Protein AF-A0A2M8P9N6-F1 (afdb_monomer)

Secondary structure (DSSP, 8-state):
----GGGGGGGSS---GGGS-SS--S---EEE-HHHHHHTT-S--EEE-GGGSTTSSTHHHHHHHHHHHHHHTT--EEEEE-SSHHHHHHHHHHHHTTPEEEEEEETTS-HHHHHHHHHTT-EEEEESS-HHHHHHHHHHHHHHTTPEE--TTTSTT-

InterPro domains:
  IPR001926 Tryptophan synthase beta chain-like, PALP domain [PF00291] (23-157)
  IPR036052 Tryptophan synthase beta chain-like, PALP domain superfamily [G3DSA:3.40.50.1100] (11-157)
  IPR036052 Tryptophan synthase beta chain-like, PALP domain superfamily [G3DSA:3.40.50.1100] (58-154)
  IPR036052 Tryptophan synthase beta chain-like, PALP domain superfamily [SSF53686] (4-157)
  IPR050147 Serine/Threonine Dehydratase [PTHR48078] (27-149)

pLDDT: mean 95.54, std 5.36, range [47.97, 98.62]

Solvent-accessible surface area (backbone atoms only — not comparable to full-atom values): 8585 Å² total; per-residue (Å²): 142,76,80,31,53,67,79,47,22,95,81,41,100,64,59,65,70,90,35,54,57,82,68,71,34,53,70,50,56,75,43,79,35,64,72,60,13,58,77,69,76,40,96,70,40,71,44,76,42,37,55,70,21,87,73,48,33,64,41,34,57,31,28,43,52,50,48,20,48,34,52,73,71,67,50,62,37,38,31,31,47,42,72,47,62,63,36,36,14,34,14,48,47,25,46,67,68,75,37,45,24,44,32,22,26,32,60,86,56,62,64,76,50,52,49,57,25,48,74,36,65,26,48,74,45,70,29,94,58,48,65,67,53,16,38,50,50,38,51,51,49,19,66,76,69,67,30,46,59,55,36,71,90,75,23,96,61,84

Mean predicted aligned error: 3.25 Å

Nearest PDB structures (foldseek):
  3aey-assembly1_B  TM=8.656E-01  e=3.933E-11  Thermus thermophilus HB8
  8y1j-assembly1_B-2  TM=9.087E-01  e=1.475E-09  Pseudomonas aeruginosa PAO1
  8y1j-assembly1_A-2  TM=8.590E-01  e=4.740E-09  Pseudomonas aeruginosa PAO1
  8zlv-assembly1_A  TM=8.859E-01  e=1.054E-08  Escherichia coli K-12
  8zkv-assembly1_D  TM=8.383E-01  e=1.523E-08  Escherichia coli K-12

Organism: NCBI:txid2364210

Sequence (158 aa):
SGWSMWRYAPLLPVSDSTYFPPLHVGWTPLIAAPRLAQRLGLRALWLKDDSRNPTGSLKDRASAMVVARAQQLGVKVITTASTGNAAAALAGLCASVGMKAVIFVPAKAPSAKIAQLLVYGATVLLVDGTYDDAYALSLQASAEYNWYCRNTGMNPYT

Radius of gyration: 17.2 Å; Cα contacts (8 Å, |Δi|>4): 281; chains: 1; bounding box: 45×27×49 Å

Foldseek 3Di:
DDDAPLVCLVVAPHNDPVLFQPFRHHPADWAWDVVVCVVVVHPTDTDRQNLPGPLGHNLLQLLRSLSSVCVVVVAQEEEEEDLDPNLLSNLQSCLSVVGEYEYQYAQPRDPVSVVSSVVSVHHYDHDPDDSVSSHVVRVVCCVVVVHHYSYPVPDPSD

Structure (mmCIF, N/CA/C/O backbone):
data_AF-A0A2M8P9N6-F1
#
_entry.id   AF-A0A2M8P9N6-F1
#
loop_
_atom_site.group_PDB
_atom_site.id
_atom_site.type_symbol
_atom_site.label_atom_id
_atom_site.label_alt_id
_atom_site.label_comp_id
_atom_site.label_asym_id
_atom_site.label_entity_id
_atom_site.label_seq_id
_atom_site.pdbx_PDB_ins_code
_atom_site.Cartn_x
_atom_site.Cartn_y
_atom_site.Cartn_z
_atom_site.occupancy
_atom_site.B_iso_or_equiv
_atom_site.auth_seq_id
_atom_site.auth_comp_id
_atom_site.auth_asym_id
_atom_site.auth_atom_id
_atom_site.pdbx_PDB_model_num
ATOM 1 N N . SER A 1 1 ? 8.645 14.765 16.284 1.00 47.97 1 SER A N 1
ATOM 2 C CA . SER A 1 1 ? 8.167 14.111 17.520 1.00 47.97 1 SER A CA 1
ATOM 3 C C . SER A 1 1 ? 6.716 13.692 17.331 1.00 47.97 1 SER A C 1
ATOM 5 O O . SER A 1 1 ? 5.823 14.524 17.327 1.00 47.97 1 SER A O 1
ATOM 7 N N . GLY A 1 2 ? 6.470 12.406 17.097 1.00 65.62 2 GLY A N 1
ATOM 8 C CA . GLY A 1 2 ? 5.122 11.853 16.973 1.00 65.62 2 GLY A CA 1
ATOM 9 C C . GLY A 1 2 ? 5.216 10.338 16.867 1.00 65.62 2 GLY A C 1
ATOM 10 O O . GLY A 1 2 ? 6.038 9.830 16.110 1.00 65.62 2 GLY A O 1
ATOM 11 N N . TRP A 1 3 ? 4.431 9.618 17.660 1.00 84.88 3 TRP A N 1
ATOM 12 C CA . TRP A 1 3 ? 4.351 8.164 17.569 1.00 84.88 3 TRP A CA 1
ATOM 13 C C . TRP A 1 3 ? 3.749 7.797 16.214 1.00 84.88 3 TRP A C 1
ATOM 15 O O . TRP A 1 3 ? 2.675 8.276 15.903 1.00 84.88 3 TRP A O 1
ATOM 25 N N . SER A 1 4 ? 4.423 6.976 15.417 1.00 94.19 4 SER A N 1
ATOM 26 C CA . SER A 1 4 ? 3.928 6.423 14.147 1.00 94.19 4 SER A CA 1
ATOM 27 C C . SER A 1 4 ? 4.105 4.902 14.174 1.00 94.19 4 SER A C 1
ATOM 29 O O . SER A 1 4 ? 4.477 4.341 15.207 1.00 94.19 4 SER A O 1
ATOM 31 N N . MET A 1 5 ? 3.875 4.198 13.065 1.00 95.94 5 MET A N 1
ATOM 32 C CA . MET A 1 5 ? 4.214 2.775 12.973 1.00 95.94 5 MET A CA 1
ATOM 33 C C . MET A 1 5 ? 5.710 2.503 13.204 1.00 95.94 5 MET A C 1
ATOM 35 O O . MET A 1 5 ? 6.061 1.436 13.702 1.00 95.94 5 MET A O 1
ATOM 39 N N . TRP A 1 6 ? 6.577 3.488 12.947 1.00 95.69 6 TRP A N 1
ATOM 40 C CA . TRP A 1 6 ? 8.030 3.375 13.109 1.00 95.69 6 TRP A CA 1
ATOM 41 C C . TRP A 1 6 ? 8.484 3.237 14.564 1.00 95.69 6 TRP A C 1
ATOM 43 O O . TRP A 1 6 ? 9.616 2.838 14.814 1.00 95.69 6 TRP A O 1
ATOM 53 N N . ARG A 1 7 ? 7.597 3.447 15.548 1.00 94.19 7 ARG A N 1
ATOM 54 C CA . ARG A 1 7 ? 7.876 3.078 16.950 1.00 94.19 7 ARG A CA 1
ATOM 55 C C . ARG A 1 7 ? 8.205 1.590 17.123 1.00 94.19 7 ARG A C 1
ATOM 57 O O . ARG A 1 7 ? 8.780 1.208 18.134 1.00 94.19 7 ARG A O 1
ATOM 64 N N . TYR A 1 8 ? 7.780 0.763 16.168 1.00 94.56 8 TYR A N 1
ATOM 65 C CA . TYR A 1 8 ? 8.022 -0.673 16.142 1.00 94.56 8 TYR A CA 1
ATOM 66 C C . TYR A 1 8 ? 9.228 -1.046 15.268 1.00 94.56 8 TYR A C 1
ATOM 68 O O . TYR A 1 8 ? 9.412 -2.226 15.008 1.00 94.56 8 TYR A O 1
ATOM 76 N N . ALA A 1 9 ? 10.060 -0.086 14.839 1.00 94.94 9 ALA A N 1
ATOM 77 C CA . ALA A 1 9 ? 11.242 -0.332 14.003 1.00 94.94 9 ALA A CA 1
ATOM 78 C C . ALA A 1 9 ? 12.142 -1.494 14.478 1.00 94.94 9 ALA A C 1
ATOM 80 O O . ALA A 1 9 ? 12.552 -2.274 13.623 1.00 94.94 9 ALA A O 1
ATOM 81 N N . PRO A 1 10 ? 12.389 -1.711 15.791 1.00 94.44 10 PRO A N 1
ATOM 82 C CA . PRO A 1 10 ? 13.165 -2.870 16.253 1.00 94.44 10 PRO A CA 1
ATOM 83 C C . PRO A 1 10 ? 12.545 -4.241 15.932 1.00 94.44 10 PRO A C 1
ATOM 85 O O . PRO A 1 10 ? 13.235 -5.250 15.995 1.00 94.44 10 PRO A O 1
ATOM 88 N N . LEU A 1 11 ? 11.247 -4.286 15.621 1.00 94.56 11 LEU A N 1
ATOM 89 C CA . LEU A 1 11 ? 10.500 -5.495 15.258 1.00 94.56 11 LEU A CA 1
ATOM 90 C C . LEU A 1 11 ? 10.228 -5.586 13.750 1.00 94.56 11 LEU A C 1
ATOM 92 O O . LEU A 1 11 ? 9.593 -6.539 13.300 1.00 94.56 11 LEU A O 1
ATOM 96 N N . LEU A 1 12 ? 10.638 -4.580 12.972 1.00 94.81 12 LEU A N 1
ATOM 97 C CA . LEU A 1 12 ? 10.346 -4.487 11.547 1.00 94.81 12 LEU A CA 1
ATOM 98 C C . LEU A 1 12 ? 11.583 -4.857 10.709 1.00 94.81 12 LEU A C 1
ATOM 100 O O . LEU A 1 12 ? 12.708 -4.574 11.113 1.00 94.81 12 LEU A O 1
ATOM 104 N N . PRO A 1 13 ? 11.396 -5.425 9.501 1.00 92.25 13 PRO A N 1
ATOM 105 C CA . PRO A 1 13 ? 12.497 -5.797 8.601 1.00 92.25 13 PRO A CA 1
ATOM 106 C C . PRO A 1 13 ? 13.375 -4.633 8.113 1.00 92.25 13 PRO A C 1
ATOM 108 O O . PRO A 1 13 ? 14.449 -4.864 7.563 1.00 92.25 13 PRO A O 1
ATOM 111 N N . VAL A 1 14 ? 12.911 -3.391 8.280 1.00 94.44 14 VAL A N 1
ATOM 112 C CA . VAL A 1 14 ? 13.670 -2.168 8.001 1.00 94.44 14 VAL A CA 1
ATOM 113 C C . VAL A 1 14 ? 13.697 -1.351 9.288 1.00 94.44 14 VAL A C 1
ATOM 115 O O . VAL A 1 14 ? 12.660 -0.843 9.717 1.00 94.44 14 VAL A O 1
ATOM 118 N N . SER A 1 15 ? 14.869 -1.261 9.914 1.00 91.12 15 SER A N 1
ATOM 119 C CA . SER A 1 15 ? 15.071 -0.579 11.200 1.00 91.12 15 SER A CA 1
ATOM 120 C C . SER A 1 15 ? 15.825 0.748 11.081 1.00 91.12 15 SER A C 1
ATOM 122 O O . SER A 1 15 ? 15.718 1.585 11.977 1.00 91.12 15 SER A O 1
ATOM 124 N N . ASP A 1 16 ? 16.550 0.959 9.980 1.00 94.88 16 ASP A N 1
ATOM 125 C CA . ASP A 1 16 ? 17.257 2.206 9.688 1.00 94.88 16 ASP A CA 1
ATOM 126 C C . ASP A 1 16 ? 16.264 3.293 9.252 1.00 94.88 16 ASP A C 1
ATOM 128 O O . ASP A 1 16 ? 15.568 3.168 8.239 1.00 94.88 16 ASP A O 1
ATOM 132 N N . SER A 1 17 ? 16.203 4.364 10.044 1.00 94.88 17 SER A N 1
ATOM 133 C CA . SER A 1 17 ? 15.244 5.451 9.878 1.00 94.88 17 SER A CA 1
ATOM 134 C C . SER A 1 17 ? 15.501 6.330 8.660 1.00 94.88 17 SER A C 1
ATOM 136 O O . SER A 1 17 ? 14.590 7.049 8.249 1.00 94.88 17 SER A O 1
ATOM 138 N N . THR A 1 18 ? 16.685 6.254 8.045 1.00 96.50 18 THR A N 1
ATOM 139 C CA . THR A 1 18 ? 16.989 6.977 6.799 1.00 96.50 18 THR A CA 1
ATOM 140 C C . THR A 1 18 ? 16.084 6.553 5.640 1.00 96.50 18 THR A C 1
ATOM 142 O O . THR A 1 18 ? 15.840 7.346 4.733 1.00 96.50 18 THR A O 1
ATOM 145 N N . TYR A 1 19 ? 15.522 5.340 5.694 1.00 97.00 19 TYR A N 1
ATOM 146 C CA . TYR A 1 19 ? 14.620 4.806 4.672 1.00 97.00 19 TYR A CA 1
ATOM 147 C C . TYR A 1 19 ? 13.135 4.993 4.989 1.00 97.00 19 TYR A C 1
ATOM 149 O O . TYR A 1 19 ? 12.291 4.548 4.210 1.00 97.00 19 TYR A O 1
ATOM 157 N N . PHE A 1 20 ? 12.770 5.604 6.117 1.00 96.56 20 PHE A N 1
ATOM 158 C CA . PHE A 1 20 ? 11.362 5.753 6.482 1.00 96.56 20 PHE A CA 1
ATOM 159 C C . PHE A 1 20 ? 10.712 6.875 5.658 1.00 96.56 20 PHE A C 1
ATOM 161 O O . PHE A 1 20 ? 11.180 8.013 5.709 1.00 96.56 20 PHE A O 1
ATOM 168 N N . PRO A 1 21 ? 9.613 6.604 4.925 1.00 96.38 21 PRO A N 1
ATOM 169 C CA . PRO A 1 21 ? 8.810 7.655 4.316 1.00 96.38 21 PRO A CA 1
ATOM 170 C C . PRO A 1 21 ? 8.395 8.720 5.343 1.00 96.38 21 PRO A C 1
ATOM 172 O O . PRO A 1 21 ? 8.054 8.372 6.480 1.00 96.38 21 PRO A O 1
ATOM 175 N N . PRO A 1 22 ? 8.352 10.006 4.952 1.00 95.62 22 PRO A N 1
ATOM 176 C CA . PRO A 1 22 ? 8.091 11.110 5.876 1.00 95.62 22 PRO A CA 1
ATOM 177 C C . PRO A 1 22 ? 6.626 11.192 6.333 1.00 95.62 22 PRO A C 1
ATOM 179 O O . PRO A 1 22 ? 6.310 11.932 7.266 1.00 95.62 22 PRO A O 1
ATOM 182 N N . LEU A 1 23 ? 5.712 10.458 5.687 1.00 95.75 23 LEU A N 1
ATOM 183 C CA . LEU A 1 23 ? 4.293 10.473 6.033 1.00 95.75 23 LEU A CA 1
ATOM 184 C C . LEU A 1 23 ? 4.031 9.817 7.393 1.00 95.75 23 LEU A C 1
ATOM 186 O O . LEU A 1 23 ? 4.584 8.769 7.736 1.00 95.75 23 LEU A O 1
ATOM 190 N N . HIS A 1 24 ? 3.111 10.408 8.154 1.00 95.38 24 HIS A N 1
ATOM 191 C CA . HIS A 1 24 ? 2.714 9.892 9.458 1.00 95.38 24 HIS A CA 1
ATOM 192 C C . HIS A 1 24 ? 1.761 8.698 9.315 1.00 95.38 24 HIS A C 1
ATOM 194 O O . HIS A 1 24 ? 0.543 8.831 9.402 1.00 95.38 24 HIS A O 1
ATOM 200 N N . VAL A 1 25 ? 2.327 7.518 9.072 1.00 97.50 25 VAL A N 1
ATOM 201 C CA . VAL A 1 25 ? 1.568 6.269 8.962 1.00 97.50 25 VAL A CA 1
ATOM 202 C C . VAL A 1 25 ? 1.449 5.597 10.323 1.00 97.50 25 VAL A C 1
ATOM 204 O O . VAL A 1 25 ? 2.430 5.435 11.048 1.00 97.50 25 VAL A O 1
ATOM 207 N N . GLY A 1 26 ? 0.254 5.126 10.659 1.00 96.94 26 GLY A N 1
ATOM 208 C CA . GLY A 1 26 ? -0.023 4.441 11.910 1.00 96.94 26 GLY A CA 1
ATOM 209 C C . GLY A 1 26 ? -0.377 5.385 13.055 1.00 96.94 26 GLY A C 1
ATOM 210 O O . GLY A 1 26 ? -0.830 6.499 12.843 1.00 96.94 26 GLY A O 1
ATOM 211 N N . TRP A 1 27 ? -0.278 4.867 14.285 1.00 95.94 27 TRP A N 1
ATOM 212 C CA . TRP A 1 27 ? -0.726 5.561 15.507 1.00 95.94 27 TRP A CA 1
ATOM 213 C C . TRP A 1 27 ? -2.149 6.152 15.448 1.00 95.94 27 TRP A C 1
ATOM 215 O O . TRP A 1 27 ? -2.499 7.109 16.130 1.00 95.94 27 TRP A O 1
ATOM 225 N N . THR A 1 28 ? -3.002 5.524 14.647 1.00 96.75 28 THR A N 1
ATOM 226 C CA . THR A 1 28 ? -4.390 5.928 14.449 1.00 96.75 28 THR A CA 1
ATOM 227 C C . THR A 1 28 ? -5.242 5.738 15.710 1.00 96.75 28 THR A C 1
ATOM 229 O O . THR A 1 28 ? -4.919 4.879 16.542 1.00 96.75 28 THR A O 1
ATOM 232 N N . PRO A 1 29 ? -6.345 6.488 15.868 1.00 96.62 29 PRO A N 1
ATOM 233 C CA . PRO A 1 29 ? -7.183 6.423 17.062 1.00 96.62 29 PRO A CA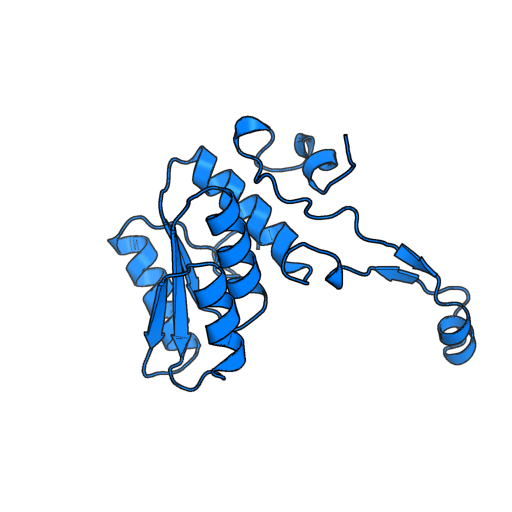 1
ATOM 234 C C . PRO A 1 29 ? -7.750 5.027 17.353 1.00 96.62 29 PRO A C 1
ATOM 236 O O . PRO A 1 29 ? -8.057 4.250 16.445 1.00 96.62 29 PRO A O 1
ATOM 239 N N . LEU A 1 30 ? -7.931 4.736 18.643 1.00 97.44 30 LEU A N 1
ATOM 240 C CA . LEU A 1 30 ? -8.752 3.632 19.135 1.00 97.44 30 LEU A CA 1
ATOM 241 C C . LEU A 1 30 ? -9.957 4.233 19.866 1.00 97.44 30 LEU A C 1
ATOM 243 O O . LEU A 1 30 ? -9.819 4.772 20.961 1.00 97.44 30 LEU A O 1
ATOM 247 N N . ILE A 1 31 ? -11.126 4.195 19.233 1.00 98.12 31 ILE A N 1
ATOM 248 C CA . ILE A 1 31 ? -12.314 4.948 19.648 1.00 98.12 31 ILE A CA 1
ATOM 249 C C . ILE A 1 31 ? -13.270 4.012 20.383 1.00 98.12 31 ILE A C 1
ATOM 251 O O . ILE A 1 31 ? -13.706 3.013 19.818 1.00 98.12 31 ILE A O 1
ATOM 255 N N . ALA A 1 32 ? -13.619 4.324 21.631 1.00 98.31 32 ALA A N 1
ATOM 256 C CA . ALA A 1 32 ? -14.632 3.565 22.361 1.00 98.31 32 ALA A CA 1
ATOM 257 C C . ALA A 1 32 ? -16.022 3.750 21.724 1.00 98.31 32 ALA A C 1
ATOM 259 O O . ALA A 1 32 ? -16.428 4.873 21.425 1.00 98.31 32 ALA A O 1
ATOM 260 N N . ALA A 1 33 ? -16.773 2.657 21.556 1.00 98.38 33 ALA A N 1
ATOM 261 C CA . ALA A 1 33 ? -18.094 2.649 20.922 1.00 98.38 33 ALA A CA 1
ATOM 262 C C . ALA A 1 33 ? -19.197 2.127 21.872 1.00 98.38 33 ALA A C 1
ATOM 264 O O . ALA A 1 33 ? -19.842 1.117 21.574 1.00 98.38 33 ALA A O 1
ATOM 265 N N . PRO A 1 34 ? -19.462 2.799 23.013 1.00 98.31 34 PRO A N 1
ATOM 266 C CA . PRO A 1 34 ? -20.339 2.278 24.068 1.00 98.31 34 PRO A CA 1
ATOM 267 C C . PRO A 1 34 ? -21.794 2.080 23.619 1.00 98.31 34 PRO A C 1
ATOM 269 O O . PRO A 1 34 ? -22.411 1.078 23.966 1.00 98.31 34 PRO A O 1
ATOM 272 N N . ARG A 1 35 ? -22.336 2.981 22.785 1.00 98.31 35 ARG A N 1
ATOM 273 C CA . ARG A 1 35 ? -23.709 2.851 22.254 1.00 98.31 35 ARG A CA 1
ATOM 274 C C . ARG A 1 35 ? -23.872 1.611 21.372 1.00 98.31 35 ARG A C 1
ATOM 276 O O . ARG A 1 35 ? -24.909 0.959 21.410 1.00 98.31 35 ARG A O 1
ATOM 283 N N . LEU A 1 36 ? -22.855 1.288 20.571 1.00 98.00 36 LEU A N 1
ATOM 284 C CA . LEU A 1 36 ? -22.869 0.094 19.728 1.00 98.00 36 LEU A CA 1
ATOM 285 C C . LEU A 1 36 ? -22.624 -1.170 20.562 1.00 98.00 36 LEU A C 1
ATOM 287 O O . LEU A 1 36 ? -23.302 -2.166 20.339 1.00 98.00 36 LEU A O 1
ATOM 291 N N . ALA A 1 37 ? -21.738 -1.106 21.563 1.00 98.56 37 ALA A N 1
ATOM 292 C CA . ALA A 1 37 ? -21.529 -2.196 22.515 1.00 98.56 37 ALA A CA 1
ATOM 293 C C . ALA A 1 37 ? -22.842 -2.592 23.212 1.00 98.56 37 ALA A C 1
ATOM 295 O O . ALA A 1 37 ? -23.218 -3.760 23.178 1.00 98.56 37 ALA A O 1
ATOM 296 N N . GLN A 1 38 ? -23.587 -1.611 23.737 1.00 98.38 38 GLN A N 1
ATOM 297 C CA . GLN A 1 38 ? -24.886 -1.835 24.376 1.00 98.38 38 GLN A CA 1
ATOM 298 C C . GLN A 1 38 ? -25.893 -2.489 23.422 1.00 98.38 38 GLN A C 1
ATOM 300 O O . GLN A 1 38 ? -26.534 -3.471 23.785 1.00 98.38 38 GLN A O 1
ATOM 305 N N . ARG A 1 39 ? -26.010 -1.982 22.186 1.00 98.44 39 ARG A N 1
ATOM 306 C CA . ARG A 1 39 ? -26.923 -2.541 21.172 1.00 98.44 39 ARG A CA 1
ATOM 307 C C . ARG A 1 39 ? -26.602 -3.989 20.794 1.00 98.44 39 ARG A C 1
ATOM 309 O O . ARG A 1 39 ? -27.509 -4.707 20.395 1.00 98.44 39 ARG A O 1
ATOM 316 N N . LEU A 1 40 ? -25.337 -4.392 20.887 1.00 98.31 40 LEU A N 1
ATOM 317 C CA . LEU A 1 40 ? -24.869 -5.742 20.561 1.00 98.31 40 LEU A CA 1
ATOM 318 C C . LEU A 1 40 ? -24.776 -6.666 21.789 1.00 98.31 40 LEU A C 1
ATOM 320 O O . LEU A 1 40 ? -24.351 -7.807 21.644 1.00 98.31 40 LEU A O 1
ATOM 324 N N . GLY A 1 41 ? -25.123 -6.192 22.993 1.00 98.31 41 GLY A N 1
ATOM 325 C CA . GLY A 1 41 ? -24.969 -6.965 24.233 1.00 98.31 41 GLY A CA 1
ATOM 326 C C . GLY A 1 41 ? -23.509 -7.220 24.636 1.00 98.31 41 GLY A C 1
ATOM 327 O O . GLY A 1 41 ? -23.224 -8.159 25.375 1.00 98.31 41 GLY A O 1
ATOM 328 N N . LEU A 1 42 ? -22.566 -6.408 24.149 1.00 98.50 42 LEU A N 1
ATOM 329 C CA . LEU A 1 42 ? -21.137 -6.542 24.438 1.00 98.50 42 LEU A CA 1
ATOM 330 C C . LEU A 1 42 ? -20.741 -5.706 25.659 1.00 98.50 42 LEU A C 1
ATOM 332 O O . LEU A 1 42 ? -21.151 -4.554 25.791 1.00 98.50 42 LEU A O 1
ATOM 336 N N . ARG A 1 43 ? -19.846 -6.245 26.502 1.00 98.19 43 ARG A N 1
ATOM 337 C CA . ARG A 1 43 ? -19.270 -5.511 27.647 1.00 98.19 43 ARG A CA 1
ATOM 338 C C . ARG A 1 43 ? -18.540 -4.241 27.208 1.00 98.19 43 ARG A C 1
ATOM 340 O O . ARG A 1 43 ? -18.610 -3.225 27.891 1.00 98.19 43 ARG A O 1
ATOM 347 N N . ALA A 1 44 ? -17.807 -4.313 26.101 1.00 98.06 44 ALA A N 1
ATOM 348 C CA . ALA A 1 44 ? -17.110 -3.175 25.527 1.00 98.06 44 ALA A CA 1
ATOM 349 C C . ALA A 1 44 ? -16.779 -3.417 24.050 1.00 98.06 44 ALA A C 1
ATOM 351 O O . ALA A 1 44 ? -16.621 -4.558 23.615 1.00 98.06 44 ALA A O 1
ATOM 352 N N . LEU A 1 45 ? -16.665 -2.327 23.293 1.00 98.38 45 LEU A N 1
ATOM 353 C CA . LEU A 1 45 ? -16.331 -2.326 21.874 1.00 98.38 45 LEU A CA 1
ATOM 354 C C . LEU A 1 45 ? -15.473 -1.098 21.566 1.00 98.38 45 LEU A C 1
ATOM 356 O O . LEU A 1 45 ? -15.778 0.005 22.030 1.00 98.38 45 LEU A O 1
ATOM 360 N N . TRP A 1 46 ? -14.440 -1.284 20.747 1.00 98.44 46 TRP A N 1
ATOM 361 C CA . TRP A 1 46 ? -13.591 -0.208 20.244 1.00 98.44 46 TRP A CA 1
ATOM 362 C C . TRP A 1 46 ? -13.434 -0.304 18.732 1.00 98.44 46 TRP A C 1
ATOM 364 O O . TRP A 1 46 ? -13.436 -1.393 18.162 1.00 98.44 46 TRP A O 1
ATOM 374 N N . LEU A 1 47 ? -13.261 0.849 18.096 1.00 97.94 47 LEU A N 1
ATOM 375 C CA . LEU A 1 47 ? -13.008 0.991 16.671 1.00 97.94 47 LEU A CA 1
ATOM 376 C C . LEU A 1 47 ? -11.566 1.441 16.464 1.00 97.94 47 LEU A C 1
ATOM 378 O O . LEU A 1 47 ? -11.154 2.483 16.978 1.00 97.94 47 LEU A O 1
ATOM 382 N N . LYS A 1 48 ? -10.799 0.666 15.699 1.00 97.88 48 LYS A N 1
ATOM 383 C CA . LYS A 1 48 ? -9.475 1.073 15.232 1.00 97.88 48 LYS A CA 1
ATOM 384 C C . LYS A 1 48 ? -9.630 1.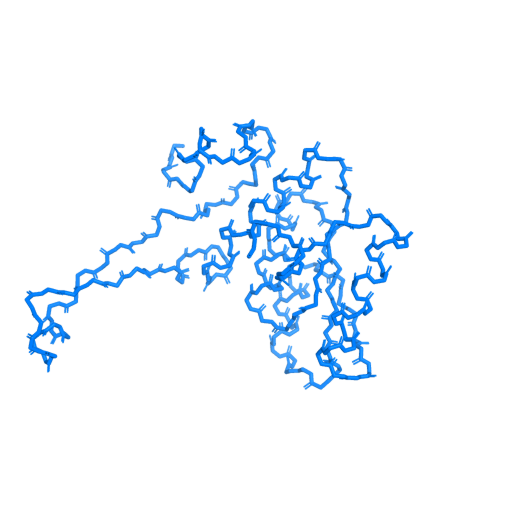859 13.930 1.00 97.88 48 LYS A C 1
ATOM 386 O O . LYS A 1 48 ? -9.855 1.266 12.879 1.00 97.88 48 LYS A O 1
ATOM 391 N N . ASP A 1 49 ? -9.543 3.186 14.010 1.00 97.56 49 ASP A N 1
ATOM 392 C CA . ASP A 1 49 ? -9.852 4.068 12.878 1.00 97.56 49 ASP A CA 1
ATOM 393 C C . ASP A 1 49 ? -8.643 4.271 11.949 1.00 97.56 49 ASP A C 1
ATOM 395 O O . ASP A 1 49 ? -8.000 5.321 11.932 1.00 97.56 49 ASP A O 1
ATOM 399 N N . ASP A 1 50 ? -8.328 3.249 11.151 1.00 97.50 50 ASP A N 1
ATOM 400 C CA . ASP A 1 50 ? -7.259 3.324 10.150 1.00 97.50 50 ASP A CA 1
ATOM 401 C C . ASP A 1 50 ? -7.612 4.171 8.908 1.00 97.50 50 ASP A C 1
ATOM 403 O O . ASP A 1 50 ? -6.763 4.324 8.027 1.00 97.50 50 ASP A O 1
ATOM 407 N N . SER A 1 51 ? -8.800 4.790 8.856 1.00 97.00 51 SER A N 1
ATOM 408 C CA . SER A 1 51 ? -9.122 5.802 7.833 1.00 97.00 51 SER A CA 1
ATOM 409 C C . SER A 1 51 ? -8.344 7.109 8.023 1.00 97.00 51 SER A C 1
ATOM 411 O O . SER A 1 51 ? -8.258 7.918 7.108 1.00 97.00 51 SER A O 1
ATOM 413 N N . ARG A 1 52 ? -7.730 7.305 9.198 1.00 96.75 52 ARG A N 1
ATOM 414 C CA . ARG A 1 52 ? -6.888 8.472 9.517 1.00 96.75 52 ARG A CA 1
ATOM 415 C C . ARG A 1 52 ? -5.459 8.380 8.991 1.00 96.75 52 ARG A C 1
ATOM 417 O O . ARG A 1 52 ? -4.683 9.303 9.217 1.00 96.75 52 ARG A O 1
ATOM 424 N N . ASN A 1 53 ? -5.094 7.277 8.343 1.00 97.94 53 ASN A N 1
ATOM 425 C CA . ASN A 1 53 ? -3.808 7.196 7.659 1.00 97.94 53 ASN A CA 1
ATOM 426 C C . ASN A 1 53 ? -3.777 8.146 6.438 1.00 97.94 53 ASN A C 1
ATOM 428 O O . ASN A 1 53 ? -4.840 8.490 5.918 1.00 97.94 53 ASN A O 1
ATOM 432 N N . PRO A 1 54 ? -2.586 8.566 5.974 1.00 96.75 54 PRO A N 1
ATOM 433 C CA . PRO A 1 54 ? -2.415 9.590 4.937 1.00 96.75 54 PRO A CA 1
ATOM 434 C C . PRO A 1 54 ? -3.247 9.424 3.657 1.00 96.75 54 PRO A C 1
ATOM 436 O O . PRO A 1 54 ? -3.757 10.413 3.137 1.00 96.75 54 PRO A O 1
ATOM 439 N N . THR A 1 55 ? -3.409 8.201 3.147 1.00 96.44 55 THR A N 1
ATOM 440 C CA . THR A 1 55 ? -4.215 7.912 1.948 1.00 96.44 55 THR A CA 1
ATOM 441 C C . THR A 1 55 ? -5.581 7.311 2.285 1.00 96.44 55 THR A C 1
ATOM 443 O O . THR A 1 55 ? -6.269 6.791 1.405 1.00 96.44 55 THR A O 1
ATOM 446 N N . GLY A 1 56 ? -5.985 7.358 3.556 1.00 96.25 56 GLY A N 1
ATOM 447 C CA . GLY A 1 56 ? -7.329 7.008 4.004 1.00 96.25 56 GLY A CA 1
ATOM 448 C C . GLY A 1 56 ? -7.551 5.535 4.345 1.00 96.25 56 GLY A C 1
ATOM 449 O O . GLY A 1 56 ? -8.703 5.104 4.415 1.00 96.25 56 GLY A O 1
ATOM 450 N N . SER A 1 57 ? -6.502 4.718 4.519 1.00 96.62 57 SER A N 1
ATOM 451 C CA . SER A 1 57 ? -6.701 3.291 4.802 1.00 96.62 57 SER A CA 1
ATOM 452 C C . SER A 1 57 ? -5.571 2.614 5.580 1.00 96.62 57 SER A C 1
ATOM 454 O O . SER A 1 57 ? -4.451 3.102 5.667 1.00 96.62 57 SER A O 1
ATOM 456 N N . LEU A 1 58 ? -5.831 1.396 6.063 1.00 97.06 58 LEU A N 1
ATOM 457 C CA . LEU A 1 58 ? -4.803 0.548 6.680 1.00 97.06 58 LEU A CA 1
ATOM 458 C C . LEU A 1 58 ? -3.670 0.146 5.716 1.00 97.06 58 LEU A C 1
ATOM 460 O O . LEU A 1 58 ? -2.611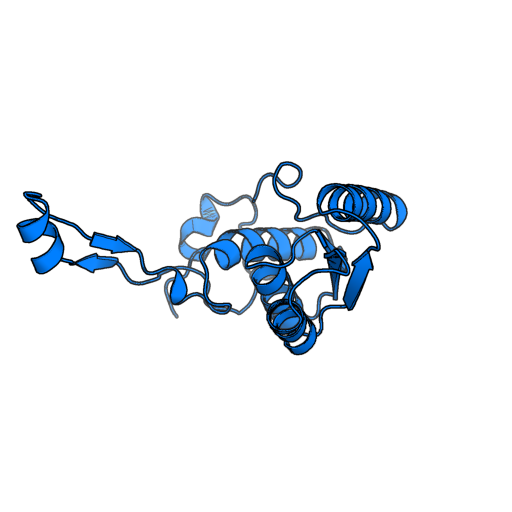 -0.289 6.172 1.00 97.06 58 LEU A O 1
ATOM 464 N N . LYS A 1 59 ? -3.878 0.249 4.391 1.00 97.56 59 LYS A N 1
ATOM 465 C CA . LYS A 1 59 ? -2.901 -0.194 3.380 1.00 97.56 59 LYS A CA 1
ATOM 466 C C . LYS A 1 59 ? -1.626 0.646 3.394 1.00 97.56 59 LYS A C 1
ATOM 468 O O . LYS A 1 59 ? -0.582 0.131 3.006 1.00 97.56 59 LYS A O 1
ATOM 473 N N . ASP A 1 60 ? -1.687 1.857 3.935 1.00 98.12 60 ASP A N 1
ATOM 474 C CA . ASP A 1 60 ? -0.549 2.749 4.137 1.00 98.12 60 ASP A CA 1
ATOM 475 C C . ASP A 1 60 ? 0.541 2.086 4.977 1.00 98.12 60 ASP A C 1
ATOM 477 O O . ASP A 1 60 ? 1.716 2.266 4.686 1.00 98.12 60 ASP A O 1
ATOM 481 N N . ARG A 1 61 ? 0.175 1.255 5.965 1.00 97.69 61 ARG A N 1
ATOM 482 C CA . ARG A 1 61 ? 1.139 0.532 6.814 1.00 97.69 61 ARG A CA 1
ATOM 483 C C . ARG A 1 61 ? 2.018 -0.409 5.990 1.00 97.69 61 ARG A C 1
ATOM 485 O O . ARG A 1 61 ? 3.240 -0.369 6.089 1.00 97.69 61 ARG A O 1
ATOM 492 N N . ALA A 1 62 ? 1.389 -1.225 5.146 1.00 97.12 62 ALA A N 1
ATOM 493 C CA . ALA A 1 62 ? 2.093 -2.142 4.255 1.00 97.12 62 ALA A CA 1
ATOM 494 C C . ALA A 1 62 ? 2.894 -1.377 3.191 1.00 97.12 62 ALA A C 1
ATOM 496 O O . ALA A 1 62 ? 4.072 -1.655 2.979 1.00 97.12 62 ALA A O 1
ATOM 497 N N . SER A 1 63 ? 2.285 -0.368 2.558 1.00 98.06 63 SER A N 1
ATOM 498 C CA . SER A 1 63 ? 2.956 0.438 1.532 1.00 98.06 63 SER A CA 1
ATOM 499 C C . SER A 1 63 ? 4.158 1.205 2.087 1.00 98.06 63 SER A C 1
ATOM 501 O O . SER A 1 63 ? 5.176 1.284 1.410 1.00 98.06 63 SER A O 1
ATOM 503 N N . ALA A 1 64 ? 4.097 1.702 3.324 1.00 98.06 64 ALA A N 1
ATOM 504 C CA . ALA A 1 64 ? 5.221 2.360 3.980 1.00 98.06 64 ALA A CA 1
ATOM 505 C C . ALA A 1 64 ? 6.410 1.407 4.184 1.00 98.06 64 ALA A C 1
ATOM 507 O O . ALA A 1 64 ? 7.542 1.786 3.894 1.00 98.06 64 ALA A O 1
ATOM 508 N N . MET A 1 65 ? 6.162 0.155 4.594 1.00 97.81 65 MET A N 1
ATOM 509 C CA . MET A 1 65 ? 7.206 -0.878 4.683 1.00 97.81 65 MET A CA 1
ATOM 510 C C . MET A 1 65 ? 7.787 -1.248 3.318 1.00 97.81 65 MET A C 1
ATOM 512 O O . MET A 1 65 ? 9.003 -1.367 3.176 1.00 97.81 65 MET A O 1
ATOM 516 N N . VAL A 1 66 ? 6.928 -1.411 2.309 1.00 98.25 66 VAL A N 1
ATOM 517 C CA . VAL A 1 66 ? 7.340 -1.709 0.931 1.00 98.25 66 VAL A CA 1
ATOM 518 C C . VAL A 1 66 ? 8.224 -0.594 0.377 1.00 98.25 66 VAL A C 1
ATOM 520 O O . VAL A 1 66 ? 9.284 -0.884 -0.171 1.00 98.25 66 VAL A O 1
ATOM 523 N N . VAL A 1 67 ? 7.831 0.669 0.555 1.00 98.31 67 VAL A N 1
ATOM 524 C CA . VAL A 1 67 ? 8.608 1.830 0.103 1.00 98.31 67 VAL A CA 1
ATOM 525 C C . VAL A 1 67 ? 9.923 1.937 0.870 1.00 98.31 67 VAL A C 1
ATOM 527 O O . VAL A 1 67 ? 10.964 2.107 0.245 1.00 98.31 67 VAL A O 1
ATOM 530 N N . ALA A 1 68 ? 9.915 1.756 2.195 1.00 98.00 68 ALA A N 1
ATOM 531 C CA . ALA A 1 68 ? 11.142 1.769 2.988 1.00 98.00 68 ALA A CA 1
ATOM 532 C C . ALA A 1 68 ? 12.131 0.686 2.533 1.00 98.00 68 ALA A C 1
ATOM 534 O O . ALA A 1 68 ? 13.310 0.967 2.317 1.00 98.00 68 ALA A O 1
ATOM 535 N N . ARG A 1 69 ? 11.649 -0.540 2.288 1.00 97.88 69 ARG A N 1
ATOM 536 C CA . ARG A 1 69 ? 12.497 -1.602 1.738 1.00 97.88 69 ARG A CA 1
ATOM 537 C C . ARG A 1 69 ? 12.999 -1.258 0.339 1.00 97.88 69 ARG A C 1
ATOM 539 O O . ARG A 1 69 ? 14.163 -1.505 0.048 1.00 97.88 69 ARG A O 1
ATOM 546 N N . ALA A 1 70 ? 12.152 -0.708 -0.525 1.00 97.69 70 ALA A N 1
ATOM 547 C CA . ALA A 1 70 ? 12.550 -0.351 -1.882 1.00 97.69 70 ALA A CA 1
ATOM 548 C C . ALA A 1 70 ? 13.663 0.712 -1.889 1.00 97.69 70 ALA A C 1
ATOM 550 O O . ALA A 1 70 ? 14.618 0.571 -2.651 1.00 97.69 70 ALA A O 1
ATOM 551 N N . GLN A 1 71 ? 13.586 1.711 -0.998 1.00 97.62 71 GLN A N 1
ATOM 552 C CA . GLN A 1 71 ? 14.661 2.688 -0.793 1.00 97.62 71 GLN A CA 1
ATOM 553 C C . GLN A 1 71 ? 15.954 2.012 -0.315 1.00 97.62 71 GLN A C 1
ATOM 555 O O . GLN A 1 71 ? 17.013 2.269 -0.882 1.00 97.62 71 GLN A O 1
ATOM 560 N N . GLN A 1 72 ? 15.865 1.095 0.656 1.00 97.19 72 GLN A N 1
ATOM 561 C CA . GLN A 1 72 ? 17.015 0.331 1.158 1.00 97.19 72 GLN A CA 1
ATOM 562 C C . GLN A 1 72 ? 17.678 -0.534 0.074 1.00 97.19 72 GLN A C 1
ATOM 564 O O . GLN A 1 72 ? 18.894 -0.696 0.063 1.00 97.19 72 GLN A O 1
ATOM 569 N N . LEU A 1 73 ? 16.888 -1.089 -0.848 1.00 96.44 73 LEU A N 1
ATOM 570 C CA . LEU A 1 73 ? 17.379 -1.874 -1.984 1.00 96.44 73 LEU A CA 1
ATOM 571 C C . LEU A 1 73 ? 17.876 -1.006 -3.155 1.00 96.44 73 LEU A C 1
ATOM 573 O O . LEU A 1 73 ? 18.363 -1.547 -4.144 1.00 96.44 73 LEU A O 1
ATOM 577 N N . GLY A 1 74 ? 17.727 0.321 -3.089 1.00 96.19 74 GLY A N 1
ATOM 578 C CA . GLY A 1 74 ? 18.104 1.235 -4.170 1.00 96.19 74 GLY A CA 1
ATOM 579 C C . GLY A 1 74 ? 17.202 1.171 -5.411 1.00 96.19 74 GLY A C 1
ATOM 580 O O . GLY A 1 74 ? 17.541 1.755 -6.445 1.00 96.19 74 GLY A O 1
ATOM 581 N N . VAL A 1 75 ? 16.050 0.497 -5.328 1.00 96.19 75 VAL A N 1
ATOM 582 C CA . VAL A 1 75 ? 15.101 0.367 -6.444 1.00 96.19 75 VAL A CA 1
ATOM 583 C C . VAL A 1 75 ? 14.406 1.707 -6.693 1.00 96.19 75 VAL A C 1
ATOM 585 O O . VAL A 1 75 ? 14.149 2.470 -5.767 1.00 96.19 75 VAL A O 1
ATOM 588 N N . LYS A 1 76 ? 14.097 2.020 -7.956 1.00 94.06 76 LYS A N 1
ATOM 589 C CA . LYS A 1 76 ? 13.504 3.314 -8.355 1.00 94.06 76 LYS A CA 1
ATOM 590 C C . LYS A 1 76 ? 12.012 3.256 -8.668 1.00 94.06 76 LYS A C 1
ATOM 592 O O . LYS A 1 76 ? 11.344 4.291 -8.643 1.00 94.06 76 LYS A O 1
ATOM 597 N N . VAL A 1 77 ? 11.502 2.063 -8.966 1.00 98.50 77 VAL A N 1
ATOM 598 C CA . VAL A 1 77 ? 10.119 1.839 -9.389 1.00 98.50 77 VAL A CA 1
ATOM 599 C C . VAL A 1 77 ? 9.493 0.746 -8.537 1.00 98.50 77 VAL A C 1
ATOM 601 O O . VAL A 1 77 ? 10.074 -0.328 -8.374 1.00 98.50 77 VAL A O 1
ATOM 604 N N . ILE A 1 78 ? 8.300 1.015 -8.015 1.00 98.56 78 ILE A N 1
ATOM 605 C CA . ILE A 1 78 ? 7.472 0.023 -7.331 1.00 98.56 78 ILE A CA 1
ATOM 606 C C . ILE A 1 78 ? 6.210 -0.189 -8.155 1.00 98.56 78 ILE A C 1
ATOM 608 O O . ILE A 1 78 ? 5.609 0.771 -8.642 1.00 98.56 78 ILE A O 1
ATOM 612 N N . THR A 1 79 ? 5.799 -1.444 -8.302 1.00 98.44 79 THR A N 1
ATOM 613 C CA . THR A 1 79 ? 4.607 -1.799 -9.066 1.00 98.44 79 THR A CA 1
ATOM 614 C C . THR A 1 79 ? 3.587 -2.587 -8.259 1.00 98.44 79 THR A C 1
ATOM 616 O O . THR A 1 79 ? 3.921 -3.301 -7.310 1.00 98.44 79 THR A O 1
ATOM 619 N N . THR A 1 80 ? 2.318 -2.442 -8.634 1.00 97.94 80 THR A N 1
ATOM 620 C CA . THR A 1 80 ? 1.222 -3.280 -8.150 1.00 97.94 80 THR A CA 1
ATOM 621 C C . THR A 1 80 ? 0.100 -3.352 -9.180 1.00 97.94 80 THR A C 1
ATOM 623 O O . THR A 1 80 ? -0.088 -2.420 -9.961 1.00 97.94 80 THR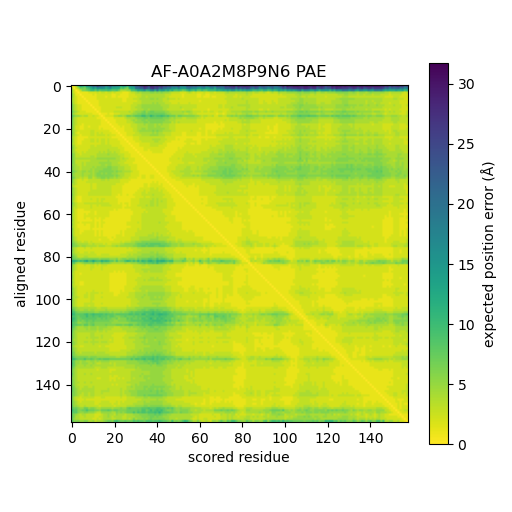 A O 1
ATOM 626 N N . ALA A 1 81 ? -0.687 -4.421 -9.134 1.00 97.31 81 ALA A N 1
ATOM 627 C CA . ALA A 1 81 ? -1.989 -4.499 -9.775 1.00 97.31 81 ALA A CA 1
ATOM 628 C C . ALA A 1 81 ? -3.095 -4.277 -8.739 1.00 97.31 81 ALA A C 1
ATOM 630 O O . ALA A 1 81 ? -3.339 -5.108 -7.857 1.00 97.31 81 ALA A O 1
ATOM 631 N N . SER A 1 82 ? -3.763 -3.127 -8.810 1.00 93.69 82 SER A N 1
ATOM 632 C CA . SER A 1 82 ? -4.900 -2.807 -7.947 1.00 93.69 82 SER A CA 1
ATOM 633 C C . SER A 1 82 ? -5.606 -1.552 -8.433 1.00 93.69 82 SER A C 1
ATOM 635 O O . SER A 1 82 ? -4.977 -0.614 -8.903 1.00 93.69 82 SER A O 1
ATOM 637 N N . THR A 1 83 ? -6.917 -1.492 -8.224 1.00 84.56 83 THR A N 1
ATOM 638 C CA . THR A 1 83 ? -7.715 -0.283 -8.459 1.00 84.56 83 THR A CA 1
ATOM 639 C C . THR A 1 83 ? -8.186 0.345 -7.149 1.00 84.56 83 THR A C 1
ATOM 641 O O . THR A 1 83 ? -9.114 1.139 -7.167 1.00 84.56 83 THR A O 1
ATOM 644 N N . GLY A 1 84 ? -7.687 -0.105 -5.994 1.00 90.88 84 GLY A N 1
ATOM 645 C CA . GLY A 1 84 ? -8.230 0.250 -4.680 1.00 90.88 84 GLY A CA 1
ATOM 646 C C . GLY A 1 84 ? -7.198 0.860 -3.739 1.00 90.88 84 GLY A C 1
ATOM 647 O O . GLY A 1 84 ? -6.160 1.366 -4.155 1.00 90.88 84 GLY A O 1
ATOM 648 N N . ASN A 1 85 ? -7.466 0.745 -2.440 1.00 95.31 85 ASN A N 1
ATOM 649 C CA . ASN A 1 85 ? -6.645 1.332 -1.379 1.00 95.31 85 ASN A CA 1
ATOM 650 C C . ASN A 1 85 ? -5.161 0.931 -1.444 1.00 95.31 85 ASN A C 1
ATOM 652 O O . ASN A 1 85 ? -4.304 1.710 -1.053 1.00 95.31 85 ASN A O 1
ATOM 656 N N . ALA A 1 86 ? -4.836 -0.266 -1.945 1.00 96.38 86 ALA A N 1
ATOM 657 C CA . ALA A 1 86 ? -3.451 -0.709 -2.105 1.00 96.38 86 ALA A CA 1
ATOM 658 C C . ALA A 1 86 ? -2.678 0.126 -3.140 1.00 96.38 86 ALA A C 1
ATOM 660 O O . ALA A 1 86 ? -1.529 0.486 -2.886 1.00 96.38 86 ALA A O 1
ATOM 661 N N . ALA A 1 87 ? -3.320 0.448 -4.266 1.00 97.12 87 ALA A N 1
ATOM 662 C CA . ALA A 1 87 ? -2.766 1.318 -5.295 1.00 97.12 87 ALA A CA 1
ATOM 663 C C . ALA A 1 87 ? -2.650 2.763 -4.797 1.00 97.12 87 ALA A C 1
ATOM 665 O O . ALA A 1 87 ? -1.592 3.365 -4.948 1.00 97.12 87 ALA A O 1
ATOM 666 N N . ALA A 1 88 ? -3.690 3.289 -4.139 1.00 97.06 88 ALA A N 1
ATOM 667 C CA . ALA A 1 88 ? -3.675 4.648 -3.592 1.00 97.06 88 ALA A CA 1
ATOM 668 C C . ALA A 1 88 ? -2.586 4.830 -2.524 1.00 97.06 88 ALA A C 1
ATOM 670 O O . ALA A 1 88 ? -1.803 5.774 -2.602 1.00 97.06 88 ALA A O 1
ATOM 671 N N . ALA A 1 89 ? -2.479 3.880 -1.589 1.00 98.00 89 ALA A N 1
ATOM 672 C CA . ALA A 1 89 ? -1.441 3.873 -0.567 1.00 98.00 89 ALA A CA 1
ATOM 673 C C . ALA A 1 89 ? -0.042 3.799 -1.184 1.00 98.00 89 ALA A C 1
ATOM 675 O O . ALA A 1 89 ? 0.851 4.535 -0.781 1.00 98.00 89 ALA A O 1
ATOM 676 N N . LEU A 1 90 ? 0.171 2.918 -2.169 1.00 98.50 90 LEU A N 1
ATOM 677 C CA . LEU A 1 90 ? 1.469 2.829 -2.837 1.00 98.50 90 LEU A CA 1
ATOM 678 C C . LEU A 1 90 ? 1.819 4.136 -3.560 1.00 98.50 90 LEU A C 1
ATOM 680 O O . LEU A 1 90 ? 2.912 4.655 -3.362 1.00 98.50 90 LEU A O 1
ATOM 684 N N . ALA A 1 91 ? 0.888 4.682 -4.346 1.00 98.38 91 ALA A N 1
ATOM 685 C CA . ALA A 1 91 ? 1.082 5.929 -5.078 1.00 98.38 91 ALA A CA 1
ATOM 686 C C . ALA A 1 91 ? 1.428 7.093 -4.137 1.00 98.38 91 ALA A C 1
ATOM 688 O O . ALA A 1 91 ? 2.449 7.750 -4.329 1.00 98.38 91 ALA A O 1
ATOM 689 N N . GLY A 1 92 ? 0.631 7.301 -3.083 1.00 98.00 92 GLY A N 1
ATOM 690 C CA . GLY A 1 92 ? 0.846 8.385 -2.123 1.00 98.00 92 GLY A CA 1
ATOM 691 C C . GLY A 1 92 ? 2.166 8.255 -1.358 1.00 98.00 92 GLY A C 1
ATOM 692 O O . GLY A 1 92 ? 2.883 9.242 -1.188 1.00 98.00 92 GLY A O 1
ATOM 693 N N . LEU A 1 93 ? 2.535 7.039 -0.938 1.00 98.44 93 LEU A N 1
ATOM 694 C CA . LEU A 1 93 ? 3.803 6.816 -0.240 1.00 98.44 93 LEU A CA 1
ATOM 695 C C . LEU A 1 93 ? 5.006 6.978 -1.181 1.00 98.44 93 LEU A C 1
ATOM 697 O O . LEU A 1 93 ? 5.976 7.624 -0.790 1.00 98.44 93 LEU A O 1
ATOM 701 N N . CYS A 1 94 ? 4.950 6.468 -2.415 1.00 98.62 94 CYS A N 1
ATOM 702 C CA . CYS A 1 94 ? 6.003 6.672 -3.415 1.00 98.62 94 CYS A CA 1
ATOM 703 C C . CYS A 1 94 ? 6.209 8.158 -3.734 1.00 98.62 94 CYS A C 1
ATOM 705 O O . CYS A 1 94 ? 7.350 8.620 -3.754 1.00 98.62 94 CYS A O 1
ATOM 707 N N . ALA A 1 95 ? 5.117 8.910 -3.905 1.00 98.25 95 ALA A N 1
ATOM 708 C CA . ALA A 1 95 ? 5.163 10.349 -4.145 1.00 98.25 95 ALA A CA 1
ATOM 709 C C . ALA A 1 95 ? 5.894 11.095 -3.019 1.00 98.25 95 ALA A C 1
ATOM 711 O O . ALA A 1 95 ? 6.703 11.980 -3.288 1.00 98.25 95 ALA A O 1
ATOM 712 N N . SER A 1 96 ? 5.680 10.687 -1.762 1.00 97.69 96 SER A N 1
ATOM 713 C CA . SER A 1 96 ? 6.312 11.318 -0.594 1.00 97.69 96 SER A CA 1
ATOM 714 C C . SER A 1 96 ? 7.841 11.189 -0.534 1.00 97.69 96 SER A C 1
ATOM 716 O O . SER A 1 96 ? 8.480 11.942 0.197 1.00 97.69 96 SER A O 1
ATOM 718 N N . VAL A 1 97 ? 8.424 10.255 -1.293 1.00 97.50 97 VAL A N 1
ATOM 719 C CA . VAL A 1 97 ? 9.874 9.984 -1.337 1.00 97.50 97 VAL A CA 1
ATOM 720 C C . VAL A 1 97 ? 10.466 10.113 -2.749 1.00 97.50 97 VAL A C 1
ATOM 722 O O . VAL A 1 97 ? 11.604 9.719 -2.985 1.00 97.50 97 VAL A O 1
ATOM 725 N N . GLY A 1 98 ? 9.698 10.630 -3.716 1.00 96.81 98 GLY A N 1
ATOM 726 C CA . GLY A 1 98 ? 10.149 10.802 -5.103 1.00 96.81 98 GLY A CA 1
ATOM 727 C C . GLY A 1 98 ? 10.379 9.498 -5.881 1.00 96.81 98 GLY A C 1
ATOM 728 O O . GLY A 1 98 ? 11.094 9.497 -6.884 1.00 96.81 98 GLY A O 1
ATOM 729 N N . MET A 1 99 ? 9.795 8.379 -5.443 1.00 98.12 99 MET A N 1
ATOM 730 C CA . MET A 1 99 ? 9.847 7.105 -6.170 1.00 98.12 99 MET A CA 1
ATOM 731 C C . MET A 1 99 ? 8.721 7.011 -7.200 1.00 98.12 99 MET A C 1
ATOM 733 O O . MET A 1 99 ? 7.643 7.576 -7.019 1.00 98.12 99 MET A O 1
ATOM 737 N N . LYS A 1 100 ? 8.939 6.245 -8.274 1.00 98.50 100 LYS A N 1
ATOM 738 C CA . LYS A 1 100 ? 7.906 6.019 -9.293 1.00 98.50 100 LYS A CA 1
ATOM 739 C C . LYS A 1 100 ? 6.995 4.865 -8.881 1.00 98.50 100 LYS A C 1
ATOM 741 O O . LYS A 1 100 ? 7.474 3.763 -8.615 1.00 98.50 100 LYS A O 1
ATOM 746 N N . ALA A 1 101 ? 5.686 5.102 -8.888 1.00 98.62 101 ALA A N 1
ATOM 747 C CA . ALA A 1 101 ? 4.675 4.056 -8.777 1.00 98.62 101 ALA A CA 1
ATOM 748 C C . ALA A 1 101 ? 4.098 3.748 -10.165 1.00 98.62 101 ALA A C 1
ATOM 750 O O . ALA A 1 101 ? 3.545 4.643 -10.807 1.00 98.62 101 ALA A O 1
ATOM 751 N N . VAL A 1 102 ? 4.213 2.496 -10.616 1.00 98.62 102 VAL A N 1
ATOM 752 C CA . VAL A 1 102 ? 3.592 2.013 -11.863 1.00 98.62 102 VAL A CA 1
ATOM 753 C C . VAL A 1 102 ? 2.478 1.036 -11.511 1.00 98.62 102 VAL A C 1
ATOM 755 O O . VAL A 1 102 ? 2.735 -0.024 -1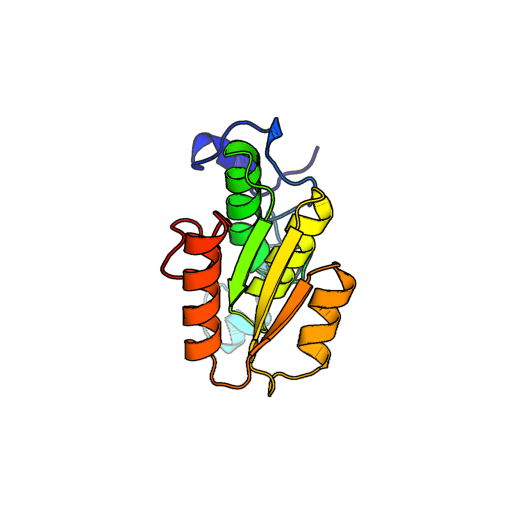0.941 1.00 98.62 102 VAL A O 1
ATOM 758 N N . ILE A 1 103 ? 1.235 1.393 -11.821 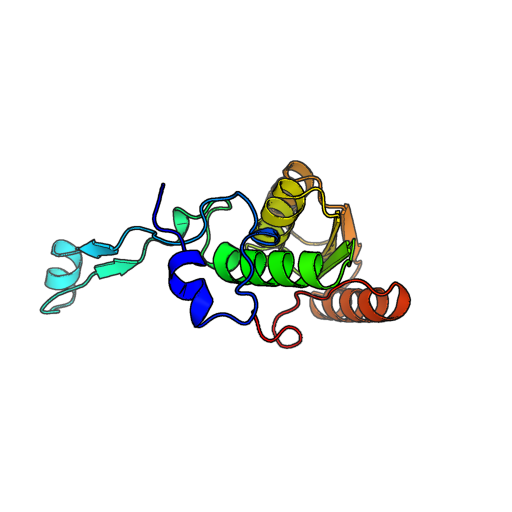1.00 98.44 103 ILE A N 1
ATOM 759 C CA . ILE A 1 103 ? 0.053 0.681 -11.334 1.00 98.44 103 ILE A CA 1
ATOM 760 C C . ILE A 1 103 ? -0.730 0.109 -12.507 1.00 98.44 103 ILE A C 1
ATOM 762 O O . ILE A 1 103 ? -1.194 0.849 -13.372 1.00 98.44 103 ILE A O 1
ATOM 766 N N . PHE A 1 104 ? -0.906 -1.208 -12.497 1.00 98.19 104 PHE A N 1
ATOM 767 C CA . PHE A 1 104 ? -1.694 -1.933 -13.485 1.00 98.19 104 PHE A CA 1
ATOM 768 C C . PHE A 1 104 ? -3.154 -1.991 -13.026 1.00 98.19 104 PHE A C 1
ATOM 770 O O . PHE A 1 104 ? -3.459 -2.394 -11.898 1.00 98.19 104 PHE A O 1
ATOM 777 N N . VAL A 1 105 ? -4.065 -1.552 -13.890 1.00 96.38 105 VAL A N 1
ATOM 778 C CA . VAL A 1 105 ? -5.492 -1.398 -13.583 1.00 96.38 105 VAL A CA 1
ATOM 779 C C . VAL A 1 105 ? -6.306 -1.966 -14.745 1.00 96.38 105 VAL A C 1
ATOM 781 O O . VAL A 1 105 ? -6.067 -1.556 -15.875 1.00 96.38 105 VAL A O 1
ATOM 784 N N . PRO A 1 106 ? -7.294 -2.853 -14.522 1.00 94.88 106 PRO A N 1
ATOM 785 C CA . PRO A 1 106 ? -8.225 -3.244 -15.578 1.00 94.88 106 PRO A CA 1
ATOM 786 C C . PRO A 1 106 ? -8.907 -2.022 -16.208 1.00 94.88 106 PRO A C 1
ATOM 788 O O . PRO A 1 106 ? -9.377 -1.139 -15.488 1.00 94.88 106 PRO A O 1
ATOM 791 N N . ALA A 1 107 ? -9.023 -1.984 -17.536 1.00 93.25 107 ALA A N 1
ATOM 792 C CA . ALA A 1 107 ? -9.572 -0.844 -18.280 1.00 93.25 107 ALA A CA 1
ATOM 793 C C . ALA A 1 107 ? -11.020 -0.490 -17.883 1.00 93.25 107 ALA A C 1
ATOM 795 O O . ALA A 1 107 ? -11.444 0.655 -18.004 1.00 93.25 107 ALA A O 1
ATOM 796 N N . LYS A 1 108 ? -11.771 -1.461 -17.345 1.00 90.69 108 LYS A N 1
ATOM 797 C CA . LYS A 1 108 ? -13.152 -1.293 -16.859 1.00 90.69 108 LYS A CA 1
ATOM 798 C C . LYS A 1 108 ? -13.247 -0.689 -15.448 1.00 90.69 108 LYS A C 1
ATOM 800 O O . LYS A 1 108 ? -14.340 -0.606 -14.889 1.00 90.69 108 LYS A O 1
ATOM 805 N N . ALA A 1 109 ? -12.126 -0.326 -14.826 1.00 89.31 109 ALA A N 1
ATOM 806 C CA . ALA A 1 109 ? -12.122 0.207 -13.471 1.00 89.31 109 ALA A CA 1
ATOM 807 C C . ALA A 1 109 ? -12.796 1.592 -13.383 1.00 89.31 109 ALA A C 1
ATOM 809 O O . ALA A 1 109 ? -12.656 2.407 -14.296 1.00 89.31 109 ALA A O 1
ATOM 810 N N . PRO A 1 110 ? -13.481 1.915 -12.268 1.00 89.44 110 PRO A N 1
ATOM 811 C CA . PRO A 1 110 ? -14.111 3.221 -12.097 1.00 89.44 110 PRO A CA 1
ATOM 812 C C . PRO A 1 110 ? -13.098 4.374 -12.164 1.00 89.44 110 PRO A C 1
ATOM 814 O O . PRO A 1 110 ? -12.114 4.384 -11.419 1.00 89.44 110 PRO A O 1
ATOM 817 N N . SER A 1 111 ? -13.390 5.391 -12.980 1.00 89.19 111 SER A N 1
ATOM 818 C CA . SER A 1 111 ? -12.527 6.567 -13.191 1.00 89.19 111 SER A CA 1
ATOM 819 C C . SER A 1 111 ? -12.172 7.298 -11.895 1.00 89.19 111 SER A C 1
ATOM 821 O O . SER A 1 111 ? -11.032 7.717 -11.718 1.00 89.19 111 SER A O 1
ATOM 823 N N . ALA A 1 112 ? -13.106 7.375 -10.942 1.00 87.75 112 ALA A N 1
ATOM 824 C CA . ALA A 1 112 ? -12.878 7.990 -9.635 1.00 87.75 112 ALA A CA 1
ATOM 825 C C . ALA A 1 112 ? -11.726 7.330 -8.855 1.00 87.75 112 ALA A C 1
ATOM 827 O O . ALA A 1 112 ? -10.968 8.017 -8.174 1.00 87.75 112 ALA A O 1
ATOM 828 N N . LYS A 1 113 ? -11.557 6.005 -8.979 1.00 85.69 113 LYS A N 1
ATOM 829 C CA . LYS A 1 113 ? -10.459 5.291 -8.315 1.00 85.69 113 LYS A CA 1
ATOM 830 C C . LYS A 1 113 ? -9.122 5.525 -9.017 1.00 85.69 113 LYS A C 1
ATOM 832 O O . LYS A 1 113 ? -8.101 5.623 -8.349 1.00 85.69 113 LYS A O 1
ATOM 837 N N . ILE A 1 114 ? -9.134 5.657 -10.345 1.00 93.06 114 ILE A N 1
ATOM 838 C CA . ILE A 1 114 ? -7.943 5.985 -11.142 1.00 93.06 114 ILE A CA 1
ATOM 839 C C . ILE A 1 114 ? -7.484 7.423 -10.862 1.00 93.06 114 ILE A C 1
ATOM 841 O O . ILE A 1 114 ? -6.289 7.663 -10.707 1.00 93.06 114 ILE A O 1
ATOM 845 N N . ALA A 1 115 ? -8.421 8.367 -10.731 1.00 93.25 115 ALA A N 1
ATOM 846 C CA . ALA A 1 115 ? -8.124 9.776 -10.489 1.00 93.25 115 ALA A CA 1
ATOM 847 C C . ALA A 1 115 ? -7.238 9.984 -9.251 1.00 93.25 115 ALA A C 1
ATOM 849 O O . ALA A 1 115 ? -6.262 10.725 -9.323 1.00 93.25 115 ALA A O 1
ATOM 850 N N . GLN A 1 116 ? -7.508 9.279 -8.146 1.00 92.38 116 GLN A N 1
ATOM 851 C CA . GLN A 1 116 ? -6.677 9.363 -6.939 1.00 92.38 116 GLN A CA 1
ATOM 852 C C . GLN A 1 116 ? -5.221 8.937 -7.200 1.00 92.38 116 GLN A C 1
ATOM 854 O O . GLN A 1 116 ? -4.295 9.558 -6.683 1.00 92.38 116 GLN A O 1
ATOM 859 N N . LEU A 1 117 ? -5.005 7.902 -8.018 1.00 96.31 117 LEU A N 1
ATOM 860 C CA . LEU A 1 117 ? -3.661 7.421 -8.362 1.00 96.31 117 LEU A CA 1
ATOM 861 C C . LEU A 1 117 ? -2.896 8.462 -9.181 1.00 96.31 117 LEU A C 1
ATOM 863 O O . LEU A 1 117 ? -1.728 8.734 -8.906 1.00 96.31 117 LEU A O 1
ATOM 867 N N . LEU A 1 118 ? -3.579 9.062 -10.157 1.00 96.50 118 LEU A N 1
ATOM 868 C CA . LEU A 1 118 ? -3.020 10.102 -11.017 1.00 96.50 118 LEU A CA 1
ATOM 869 C C . LEU A 1 118 ? -2.695 11.378 -10.232 1.00 96.50 118 LEU A C 1
ATOM 871 O O . LEU A 1 118 ? -1.653 11.978 -10.468 1.00 96.50 118 LEU A O 1
ATOM 875 N N . VAL A 1 119 ? -3.532 11.763 -9.259 1.00 96.38 119 VAL A N 1
ATOM 876 C CA . VAL A 1 119 ? -3.273 12.909 -8.365 1.00 96.38 119 VAL A CA 1
ATOM 877 C C . VAL A 1 119 ? -1.988 12.714 -7.557 1.00 96.38 119 VAL A C 1
ATOM 879 O O . VAL A 1 119 ? -1.234 13.663 -7.370 1.00 96.38 119 VAL A O 1
ATOM 882 N N . TYR A 1 120 ? -1.695 11.486 -7.123 1.00 96.88 120 TYR A N 1
ATOM 883 C CA . TYR A 1 120 ? -0.421 11.156 -6.479 1.00 96.88 120 TYR A CA 1
ATOM 884 C C . TYR A 1 120 ? 0.749 10.991 -7.468 1.00 96.88 120 TYR A C 1
ATOM 886 O O . TYR A 1 120 ? 1.855 10.665 -7.050 1.00 96.88 120 TYR A O 1
ATOM 894 N N . GLY A 1 121 ? 0.543 11.207 -8.770 1.00 97.38 121 GLY A N 1
ATOM 895 C CA . GLY A 1 121 ? 1.596 11.131 -9.785 1.00 97.38 121 GLY A CA 1
ATOM 896 C C . GLY A 1 121 ? 1.983 9.710 -10.201 1.00 97.38 121 GLY A C 1
ATOM 897 O O . GLY A 1 121 ? 3.053 9.512 -10.777 1.00 97.38 121 GLY A O 1
ATOM 898 N N . ALA A 1 122 ? 1.147 8.705 -9.920 1.00 98.19 122 ALA A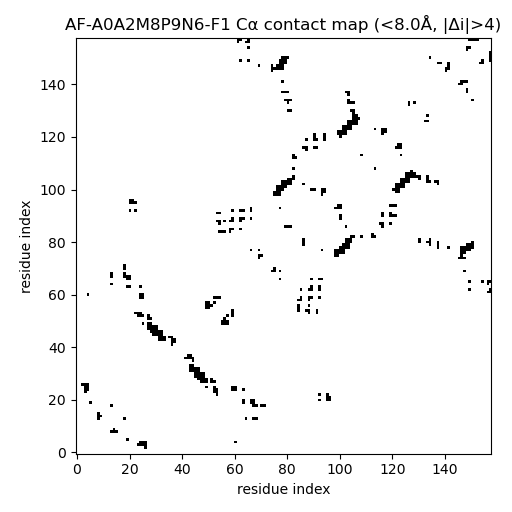 N 1
ATOM 899 C CA . ALA A 1 122 ? 1.402 7.349 -10.394 1.00 98.19 122 ALA A CA 1
ATOM 900 C C . ALA A 1 122 ? 1.256 7.253 -11.919 1.00 98.19 122 ALA A C 1
ATOM 902 O O . ALA A 1 122 ? 0.357 7.841 -12.520 1.00 98.19 122 ALA A O 1
ATOM 903 N N . THR A 1 123 ? 2.101 6.434 -12.543 1.00 98.31 123 THR A N 1
ATOM 904 C CA . THR A 1 123 ? 1.884 5.986 -13.921 1.00 98.31 123 THR A CA 1
ATOM 905 C C . THR A 1 123 ? 0.865 4.854 -13.899 1.00 98.31 123 THR A C 1
ATOM 907 O O . THR A 1 123 ? 1.136 3.789 -13.345 1.00 98.31 123 THR A O 1
ATOM 910 N N . VAL A 1 124 ? -0.313 5.077 -14.478 1.00 97.75 124 VAL A N 1
ATOM 911 C CA . VAL A 1 124 ? -1.382 4.072 -14.534 1.00 97.75 124 VAL A CA 1
ATOM 912 C C . VAL A 1 124 ? -1.389 3.414 -15.908 1.00 97.75 124 VAL A C 1
ATOM 914 O O . VAL A 1 124 ? -1.547 4.092 -16.920 1.00 97.75 124 VAL A O 1
ATOM 917 N N . LEU A 1 125 ? -1.234 2.093 -15.934 1.00 97.56 125 LEU A N 1
ATOM 918 C CA . LEU A 1 125 ? -1.324 1.276 -17.139 1.00 97.56 125 LEU A CA 1
ATOM 919 C C . LEU A 1 125 ? -2.681 0.573 -17.149 1.00 97.56 125 LEU A C 1
ATOM 921 O O . LEU A 1 125 ? -2.949 -0.295 -16.312 1.00 97.56 125 LEU A O 1
ATOM 925 N N . LEU A 1 126 ? -3.546 0.983 -18.078 1.00 96.50 126 LEU A N 1
ATOM 926 C CA . LEU A 1 126 ? -4.842 0.346 -18.279 1.00 96.50 126 LEU A CA 1
ATOM 927 C C . LEU A 1 126 ? -4.652 -0.955 -19.057 1.00 96.50 126 LEU A C 1
ATOM 929 O O . LEU A 1 126 ? -4.127 -0.952 -20.166 1.00 96.50 126 LEU A O 1
ATOM 933 N N . VAL A 1 127 ? -5.080 -2.057 -18.457 1.00 97.06 127 VAL A N 1
ATOM 934 C CA . VAL A 1 127 ? -4.993 -3.401 -19.023 1.00 97.06 127 VAL A CA 1
ATOM 935 C C . VAL A 1 127 ? -6.351 -3.764 -19.597 1.00 97.06 127 VAL A C 1
ATOM 937 O O . VAL A 1 127 ? -7.344 -3.801 -18.864 1.00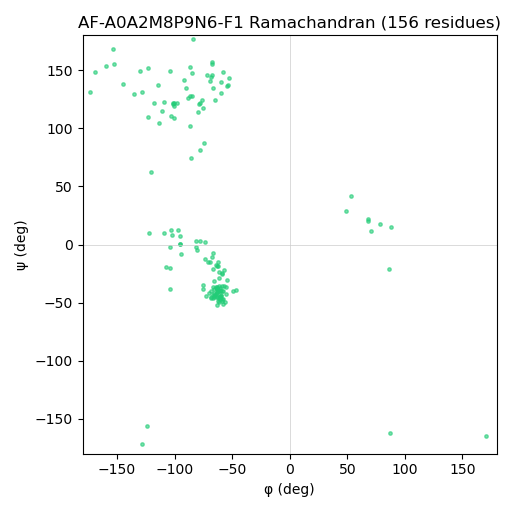 97.06 127 VAL A O 1
ATOM 940 N N . ASP A 1 128 ? -6.403 -4.029 -20.899 1.00 95.75 128 ASP A N 1
ATOM 941 C CA . ASP A 1 128 ? -7.603 -4.569 -21.533 1.00 95.75 128 ASP A CA 1
ATOM 942 C C . ASP A 1 128 ? -7.754 -6.050 -21.167 1.00 95.75 128 ASP A C 1
ATOM 944 O O . ASP A 1 128 ? -7.209 -6.938 -21.816 1.00 95.75 128 ASP A O 1
ATOM 948 N N . GLY A 1 129 ? -8.407 -6.299 -20.034 1.00 93.94 129 GLY A N 1
ATOM 949 C CA . GLY A 1 129 ? -8.514 -7.624 -19.443 1.00 93.94 129 GLY A CA 1
ATOM 950 C C . GLY A 1 129 ? -9.119 -7.599 -18.044 1.00 93.94 129 GLY A C 1
ATOM 951 O O . GLY A 1 129 ? -9.750 -6.628 -17.608 1.00 93.94 129 GLY A O 1
ATOM 952 N N . THR A 1 130 ? -8.948 -8.710 -17.343 1.00 94.44 130 THR A N 1
ATOM 953 C CA . THR A 1 130 ? -9.397 -8.934 -15.970 1.00 94.44 130 THR A CA 1
ATOM 954 C C . THR A 1 130 ? -8.394 -8.399 -14.942 1.00 94.44 130 THR A C 1
ATOM 956 O O . THR A 1 130 ? -7.319 -7.891 -15.270 1.00 94.44 130 THR A O 1
ATOM 959 N N . TYR A 1 131 ? -8.748 -8.507 -13.658 1.00 93.12 131 TYR A N 1
ATOM 960 C CA . TYR A 1 131 ? -7.800 -8.249 -12.574 1.00 93.12 131 TYR A CA 1
ATOM 961 C C . TYR A 1 131 ? -6.595 -9.194 -12.627 1.00 93.12 131 TYR A C 1
ATOM 963 O O . TYR A 1 131 ? -5.472 -8.738 -12.417 1.00 93.12 131 TYR A O 1
ATOM 971 N N . ASP A 1 132 ? -6.821 -10.470 -12.942 1.00 94.62 132 ASP A N 1
ATOM 972 C CA . ASP A 1 132 ? -5.762 -11.478 -12.989 1.00 94.62 132 ASP A CA 1
ATOM 973 C C . ASP A 1 132 ? -4.780 -11.194 -14.130 1.00 94.62 132 ASP A C 1
ATOM 975 O O . ASP A 1 132 ? -3.572 -11.314 -13.937 1.00 94.62 132 ASP A O 1
ATOM 979 N N . ASP A 1 133 ? -5.268 -10.692 -15.269 1.00 96.62 133 ASP A N 1
ATOM 980 C CA . ASP A 1 133 ? -4.412 -10.243 -16.376 1.00 96.62 133 ASP A CA 1
ATOM 981 C C . ASP A 1 133 ? -3.535 -9.055 -15.954 1.00 96.62 133 ASP A C 1
ATOM 983 O O . ASP A 1 133 ? -2.324 -9.042 -16.184 1.00 96.62 133 ASP A O 1
ATOM 987 N N . ALA A 1 134 ? -4.119 -8.066 -15.265 1.00 97.06 134 ALA A N 1
ATOM 988 C CA . ALA A 1 134 ? -3.364 -6.934 -14.730 1.00 97.06 134 ALA A CA 1
ATOM 989 C C . ALA A 1 134 ? -2.331 -7.373 -13.678 1.00 97.06 134 ALA A C 1
ATOM 991 O O . ALA A 1 134 ? -1.214 -6.850 -13.640 1.00 97.06 134 ALA A O 1
ATOM 992 N N . TYR A 1 135 ? -2.686 -8.351 -12.841 1.00 97.12 135 TYR A N 1
ATOM 993 C CA . TYR A 1 135 ? -1.792 -8.957 -11.861 1.00 97.12 135 TYR A CA 1
ATOM 994 C C . TYR A 1 135 ? -0.617 -9.657 -12.541 1.00 97.12 135 TYR A C 1
ATOM 996 O O . TYR A 1 135 ? 0.533 -9.332 -12.237 1.00 97.12 135 TYR A O 1
ATOM 1004 N N . ALA A 1 136 ? -0.886 -10.538 -13.504 1.00 97.12 136 ALA A N 1
ATOM 1005 C CA . ALA A 1 136 ? 0.131 -11.255 -14.263 1.00 97.12 136 ALA A CA 1
ATOM 1006 C C . ALA A 1 136 ? 1.091 -10.296 -14.985 1.00 97.12 136 ALA A C 1
ATOM 1008 O O . ALA A 1 136 ? 2.307 -10.425 -14.835 1.00 97.12 136 ALA A O 1
ATOM 1009 N N . LEU A 1 137 ? 0.567 -9.275 -15.674 1.00 97.56 137 LEU A N 1
ATOM 1010 C CA . LEU A 1 137 ? 1.387 -8.259 -16.343 1.00 97.56 137 LEU A CA 1
ATOM 1011 C C . LEU A 1 137 ? 2.272 -7.483 -15.362 1.00 97.56 137 LEU A C 1
ATOM 1013 O O . LEU A 1 137 ? 3.440 -7.235 -15.652 1.00 97.56 137 LEU A O 1
ATOM 1017 N N . SER A 1 138 ? 1.759 -7.138 -14.176 1.00 97.69 138 SER A N 1
ATOM 1018 C CA . SER A 1 138 ? 2.570 -6.449 -13.164 1.00 97.69 138 SER A CA 1
ATOM 1019 C C . SER A 1 138 ? 3.722 -7.311 -12.627 1.00 97.69 138 SER A C 1
ATOM 1021 O O . SER A 1 138 ? 4.782 -6.775 -12.302 1.00 97.69 138 SER A O 1
ATOM 1023 N N . LEU A 1 139 ? 3.553 -8.640 -12.570 1.00 97.56 139 LEU A N 1
ATOM 1024 C CA . LEU A 1 139 ? 4.631 -9.568 -12.213 1.00 97.56 139 LEU A CA 1
ATOM 1025 C C . LEU A 1 139 ? 5.657 -9.703 -13.336 1.00 97.56 139 LEU A C 1
ATOM 1027 O O . LEU A 1 139 ? 6.854 -9.636 -13.069 1.00 97.56 139 LEU A O 1
ATOM 1031 N N . GLN A 1 140 ? 5.195 -9.839 -14.579 1.00 97.69 140 GLN A N 1
ATOM 1032 C CA . GLN A 1 140 ? 6.069 -9.895 -15.751 1.00 97.69 140 GLN A CA 1
ATOM 1033 C C . GLN A 1 140 ? 6.920 -8.625 -15.865 1.00 97.69 140 GLN A C 1
ATOM 1035 O O . GLN A 1 140 ? 8.139 -8.712 -15.959 1.00 97.69 140 GLN A O 1
ATOM 1040 N N . ALA A 1 141 ? 6.304 -7.445 -15.751 1.00 97.56 141 ALA A N 1
ATOM 1041 C CA . ALA A 1 141 ? 7.017 -6.169 -15.776 1.00 97.56 141 ALA A CA 1
ATOM 1042 C C . ALA A 1 141 ? 7.986 -6.010 -14.592 1.00 97.56 141 ALA A C 1
ATOM 1044 O O . ALA A 1 141 ? 9.073 -5.460 -14.750 1.00 97.56 141 ALA A O 1
ATOM 1045 N N . SER A 1 142 ? 7.613 -6.502 -13.405 1.00 97.12 142 SER A N 1
ATOM 1046 C CA . SER A 1 142 ? 8.507 -6.508 -12.243 1.00 97.12 142 SER A CA 1
ATOM 1047 C C . SER A 1 142 ? 9.771 -7.325 -12.495 1.00 97.12 142 SER A C 1
ATOM 1049 O O . SER A 1 142 ? 10.858 -6.837 -12.185 1.00 97.12 142 SER A O 1
ATOM 1051 N N . ALA A 1 143 ? 9.637 -8.513 -13.090 1.00 96.31 143 ALA A N 1
ATOM 1052 C CA . ALA A 1 143 ? 10.766 -9.370 -13.434 1.00 96.31 143 ALA A CA 1
ATOM 1053 C C . ALA A 1 143 ? 11.628 -8.775 -14.562 1.00 96.31 143 ALA A C 1
ATOM 1055 O O . ALA A 1 143 ? 12.846 -8.713 -14.421 1.00 96.31 143 ALA A O 1
ATOM 1056 N N . GLU A 1 144 ? 11.001 -8.290 -15.636 1.00 97.88 144 GLU A N 1
ATOM 1057 C CA . GLU A 1 144 ? 11.685 -7.760 -16.824 1.00 97.88 144 GLU A CA 1
ATOM 1058 C C . GLU A 1 144 ? 12.480 -6.482 -16.523 1.00 97.88 144 GLU A C 1
ATOM 1060 O O . GLU A 1 144 ? 13.632 -6.334 -16.925 1.00 97.88 144 GLU A O 1
ATOM 1065 N N . TYR A 1 145 ? 11.881 -5.547 -15.782 1.00 96.88 145 TYR A N 1
ATOM 1066 C CA . TYR A 1 145 ? 12.463 -4.221 -15.557 1.00 96.88 145 TYR A CA 1
ATOM 1067 C C . TYR A 1 145 ? 13.111 -4.051 -14.180 1.00 96.88 145 TYR A C 1
ATOM 1069 O O . TYR A 1 145 ? 13.483 -2.933 -13.811 1.00 96.88 145 TYR A O 1
ATOM 1077 N N . ASN A 1 146 ? 13.229 -5.134 -13.404 1.00 95.00 146 ASN A N 1
ATOM 1078 C CA . ASN A 1 146 ? 13.733 -5.114 -12.030 1.00 95.00 146 ASN A CA 1
ATOM 1079 C C . ASN A 1 146 ? 12.988 -4.091 -11.141 1.00 95.00 146 ASN A C 1
ATOM 1081 O O . ASN A 1 146 ? 13.583 -3.333 -10.368 1.00 95.00 146 ASN A O 1
ATOM 1085 N N .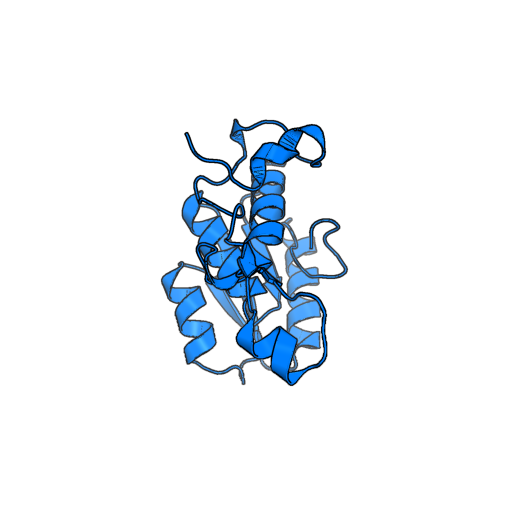 TRP A 1 147 ? 11.662 -4.015 -11.291 1.00 97.81 147 TRP A N 1
ATOM 1086 C CA . TRP A 1 147 ? 10.814 -3.180 -10.434 1.00 97.81 147 TRP A CA 1
ATOM 1087 C C . TRP A 1 147 ? 10.441 -3.937 -9.167 1.00 97.81 147 TRP A C 1
ATOM 1089 O O . TRP A 1 147 ? 10.237 -5.149 -9.194 1.00 97.81 147 TRP A O 1
ATOM 1099 N N . TYR A 1 148 ? 10.273 -3.228 -8.052 1.00 98.06 148 TYR A N 1
ATOM 1100 C CA . TYR A 1 148 ? 9.876 -3.865 -6.801 1.00 98.06 148 TYR A CA 1
ATOM 1101 C C . TYR A 1 148 ? 8.370 -4.150 -6.798 1.00 98.06 148 TYR A C 1
ATOM 1103 O O . TYR A 1 148 ? 7.557 -3.233 -6.926 1.00 98.06 148 TYR A O 1
ATOM 1111 N N . CYS A 1 149 ? 7.973 -5.414 -6.656 1.00 97.56 149 CYS A N 1
ATOM 1112 C CA . CYS A 1 149 ? 6.561 -5.789 -6.656 1.00 97.56 149 CYS A CA 1
ATOM 1113 C C . CYS A 1 149 ? 5.943 -5.674 -5.257 1.00 97.56 149 CYS A C 1
ATOM 1115 O O . CYS A 1 149 ? 6.427 -6.267 -4.292 1.00 97.56 149 CYS A O 1
ATOM 1117 N N . ARG A 1 150 ? 4.824 -4.952 -5.152 1.00 97.31 150 ARG A N 1
ATOM 1118 C CA . ARG A 1 150 ? 4.014 -4.799 -3.931 1.00 97.31 150 ARG A CA 1
ATOM 1119 C C . ARG A 1 150 ? 2.857 -5.798 -3.838 1.00 97.31 150 ARG A C 1
ATOM 1121 O O . ARG A 1 150 ? 2.150 -5.808 -2.833 1.00 97.31 150 ARG A O 1
ATOM 1128 N N . ASN A 1 151 ? 2.569 -6.570 -4.880 1.00 95.75 151 ASN A N 1
ATOM 1129 C CA . ASN A 1 151 ? 1.355 -7.386 -4.920 1.00 95.75 151 ASN A CA 1
ATOM 1130 C C . ASN A 1 151 ? 1.207 -8.291 -3.691 1.00 95.75 151 ASN A C 1
ATOM 1132 O O . ASN A 1 151 ? 2.163 -8.931 -3.250 1.00 95.75 151 ASN A O 1
ATOM 1136 N N . THR A 1 152 ? -0.018 -8.351 -3.159 1.00 88.44 152 THR A N 1
ATOM 1137 C CA . THR A 1 152 ? -0.354 -9.279 -2.076 1.00 88.44 152 THR A CA 1
ATOM 1138 C C . THR A 1 152 ? -0.107 -10.714 -2.545 1.00 88.44 152 THR A C 1
ATOM 1140 O O . THR A 1 152 ? -0.361 -11.047 -3.705 1.00 88.44 152 THR A O 1
ATOM 1143 N N . GLY A 1 153 ? 0.448 -11.535 -1.652 1.00 88.81 153 GLY A N 1
ATOM 1144 C CA . GLY A 1 153 ? 0.905 -12.896 -1.951 1.00 88.81 153 GLY A CA 1
ATOM 1145 C C . GLY A 1 153 ? 2.337 -12.981 -2.492 1.00 88.81 153 GLY A C 1
ATOM 1146 O O . GLY A 1 153 ? 2.958 -14.026 -2.346 1.00 88.81 153 GLY A O 1
ATOM 1147 N N . MET A 1 154 ? 2.889 -11.889 -3.039 1.00 91.38 154 MET A N 1
ATOM 1148 C CA . MET A 1 154 ? 4.275 -11.836 -3.534 1.00 91.38 154 MET A CA 1
ATOM 1149 C C . MET A 1 154 ? 5.210 -11.085 -2.594 1.00 91.38 154 MET A C 1
ATOM 1151 O O . MET A 1 154 ? 6.361 -11.477 -2.421 1.00 91.38 154 MET A O 1
ATOM 1155 N N . ASN A 1 155 ? 4.731 -9.999 -1.983 1.00 93.19 155 ASN A N 1
ATOM 1156 C CA . ASN A 1 155 ? 5.530 -9.219 -1.051 1.00 93.19 155 ASN A CA 1
ATOM 1157 C C . ASN A 1 155 ? 5.209 -9.611 0.402 1.00 93.19 155 ASN A C 1
ATOM 1159 O O . ASN A 1 155 ? 4.059 -9.440 0.821 1.00 93.19 155 ASN A O 1
ATOM 1163 N N . PRO A 1 156 ? 6.190 -10.070 1.203 1.00 93.81 156 PRO A N 1
ATOM 1164 C CA . PRO A 1 156 ? 5.947 -10.528 2.574 1.00 93.81 156 PRO A CA 1
ATOM 1165 C C . PRO A 1 156 ? 5.511 -9.409 3.534 1.00 93.81 156 PRO A C 1
ATOM 1167 O O . PRO A 1 156 ? 5.153 -9.686 4.675 1.00 93.81 156 PRO A O 1
ATOM 1170 N N . TYR A 1 157 ? 5.542 -8.143 3.104 1.00 92.50 157 TYR A N 1
ATOM 1171 C CA . TYR A 1 157 ? 5.121 -6.997 3.913 1.00 92.50 157 TYR A CA 1
ATOM 1172 C C . TYR A 1 157 ? 3.667 -6.563 3.664 1.00 92.50 157 TYR A C 1
ATOM 1174 O O . TYR A 1 157 ? 3.273 -5.493 4.137 1.00 92.50 157 TYR A O 1
ATOM 1182 N N . THR A 1 158 ? 2.886 -7.326 2.884 1.00 84.69 158 THR A N 1
ATOM 1183 C CA . THR A 1 158 ? 1.573 -6.896 2.358 1.00 84.69 158 THR A CA 1
ATOM 1184 C C . THR A 1 158 ? 0.417 -7.843 2.598 1.00 84.69 158 THR A C 1
ATOM 1186 O O . THR A 1 158 ? 0.661 -9.050 2.781 1.00 84.69 158 THR A O 1
#